Protein AF-A0A3D5WB05-F1 (afdb_monomer)

pLDDT: mean 88.96, std 12.76, range [31.12, 98.69]

Mean predicted aligned error: 4.99 Å

Solvent-accessible surface area (backbone atoms only — not comparable to full-atom values): 8566 Å² total; per-residue (Å²): 131,93,73,55,88,65,60,67,46,68,40,69,70,39,52,47,52,38,48,32,64,19,41,86,89,53,97,42,67,59,46,51,91,62,40,71,71,51,44,49,52,50,52,53,55,59,53,74,61,47,82,50,77,87,46,16,67,65,31,55,65,42,69,75,56,69,58,48,41,69,59,6,44,54,53,34,61,75,70,43,19,78,32,16,15,92,66,18,54,0,46,84,66,74,19,87,29,62,45,63,22,34,50,88,42,52,78,58,55,45,52,21,43,53,49,50,40,45,39,65,24,43,87,101,52,91,48,58,24,28,33,41,91,88,19,84,66,46,39,50,73,59,58,50,18,6,31,50,35,25,41,59,54,51,55,78,111

Nearest PDB structures (foldseek):
  4wq8-assembly1_A  TM=4.456E-01  e=5.946E-03  Allochromatium vinosum DSM 180

Radius of gyration: 15.71 Å; Cα contacts (8 Å, |Δi|>4): 257; chains: 1; bounding box: 37×38×37 Å

Foldseek 3Di:
DPQPQDDLLADLQLQLLCQQCPAPPDPTHHPVVCPNVSSSVVSVVVVVRHPDDRCNVVLLPDDQFDAALVLLLVCCCVPPCQAQNSQSCHVVRVHVDHSLLELSNLVRDHLSSQLCCQQAPRPPDPGGHQDCPPHPPNDDSRSSSNNSVNSVVSHVD

Secondary structure (DSSP, 8-state):
-----------HHHHHHHHHH-BTTTTB---GGGHHHHHHHHHHHHHTT--S---HHHHHTSPPP-S-HHHHHHHIIIIIHHHH-TTS-GGGGT-SS--TTSHHHHTTS-HHHHHHHHHHB-TTSS-B--BSTTSSS-B-HHHHHHHHHHHHHHTT-

Sequence (157 aa):
TLTLHDALPISDKFLEATIRDGRADTGMPPFAHLGRSKVKAIVAYLRSHSMLPDRSAEVDAQSDARGDPRFGKQWYDNICSTCHGVKGDGYLAGGTGTAIGKIGFLSKVSDGFIRTTIKEGRSNTRMLGFSGAAGLANLSDQEIDDIIVYLRSLAKN

Structure (mmCIF, N/CA/C/O backbone):
data_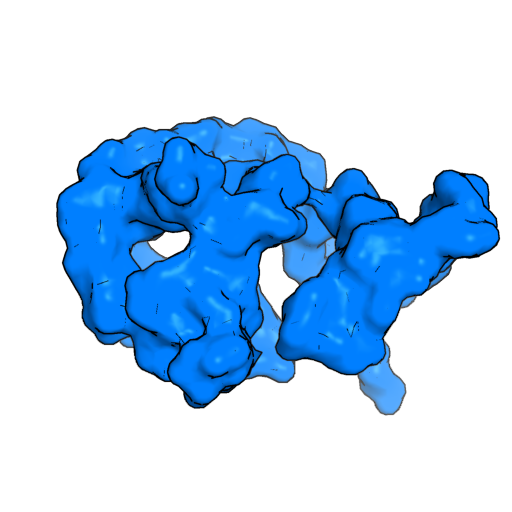AF-A0A3D5WB05-F1
#
_entry.id   AF-A0A3D5WB05-F1
#
loop_
_atom_site.group_PDB
_atom_site.id
_atom_site.type_symbol
_atom_site.label_atom_id
_atom_site.label_alt_id
_atom_site.label_comp_id
_atom_site.label_asym_id
_atom_site.label_entity_id
_atom_site.label_seq_id
_atom_site.pdbx_PDB_ins_code
_atom_site.Cartn_x
_atom_site.Cartn_y
_atom_site.Cartn_z
_atom_site.occupancy
_atom_site.B_iso_or_equiv
_atom_site.auth_seq_id
_atom_site.auth_comp_id
_atom_site.auth_asym_id
_atom_site.auth_atom_id
_atom_site.pdbx_PDB_model_num
ATOM 1 N N . THR A 1 1 ? 5.984 20.369 -14.967 1.00 31.12 1 THR A N 1
ATOM 2 C CA . THR A 1 1 ? 7.047 19.447 -14.521 1.00 31.12 1 THR A CA 1
ATOM 3 C C . THR A 1 1 ? 6.438 18.547 -13.469 1.00 31.12 1 THR A C 1
ATOM 5 O O . THR A 1 1 ? 5.925 19.078 -12.497 1.00 31.12 1 THR A O 1
ATOM 8 N N . LEU A 1 2 ? 6.354 17.233 -13.699 1.00 31.72 2 LEU A N 1
ATOM 9 C CA . LEU A 1 2 ? 5.838 16.283 -12.703 1.00 31.72 2 LEU A CA 1
ATOM 10 C C . LEU A 1 2 ? 6.904 16.110 -11.619 1.00 31.72 2 LEU A C 1
ATOM 12 O O . LEU A 1 2 ? 7.735 15.211 -11.688 1.00 31.72 2 LEU A O 1
ATOM 16 N N . THR A 1 3 ? 6.940 17.027 -10.662 1.00 37.38 3 THR A N 1
ATOM 17 C CA . THR A 1 3 ? 7.732 16.863 -9.449 1.00 37.38 3 THR A CA 1
ATOM 18 C C . THR A 1 3 ? 7.058 15.779 -8.609 1.00 37.38 3 THR A C 1
ATOM 20 O O . THR A 1 3 ? 5.902 15.904 -8.196 1.00 37.38 3 THR A O 1
ATOM 23 N N . LEU A 1 4 ? 7.761 14.661 -8.418 1.00 44.25 4 LEU A N 1
ATOM 24 C CA . LEU A 1 4 ? 7.423 13.643 -7.426 1.00 44.25 4 LEU A CA 1
ATOM 25 C C . LEU A 1 4 ? 7.646 14.285 -6.052 1.00 44.25 4 LEU A C 1
ATOM 27 O O . LEU A 1 4 ? 8.727 14.183 -5.483 1.00 44.25 4 LEU A O 1
ATOM 31 N N . HIS A 1 5 ? 6.649 15.034 -5.577 1.00 46.81 5 HIS A N 1
ATOM 32 C CA . HIS A 1 5 ? 6.744 15.795 -4.330 1.00 46.81 5 HIS A CA 1
ATOM 33 C C . HIS A 1 5 ? 6.886 14.901 -3.098 1.00 46.81 5 HIS A C 1
ATOM 35 O O . HIS A 1 5 ? 7.340 15.393 -2.076 1.00 46.81 5 HIS A O 1
ATOM 41 N N . ASP A 1 6 ? 6.585 13.602 -3.206 1.00 50.72 6 ASP A N 1
ATOM 42 C CA . ASP A 1 6 ? 6.612 12.698 -2.066 1.00 50.72 6 ASP A CA 1
ATOM 43 C C . ASP A 1 6 ? 7.241 11.353 -2.423 1.00 50.72 6 ASP A C 1
ATOM 45 O O . ASP A 1 6 ? 6.704 10.561 -3.206 1.00 50.72 6 ASP A O 1
ATOM 49 N N . ALA A 1 7 ? 8.389 11.081 -1.803 1.00 53.31 7 ALA A N 1
ATOM 50 C CA . ALA A 1 7 ? 8.885 9.731 -1.636 1.00 53.31 7 ALA A CA 1
ATOM 51 C C . ALA A 1 7 ? 7.939 9.011 -0.675 1.00 53.31 7 ALA A C 1
ATOM 53 O O . ALA A 1 7 ? 8.140 9.000 0.538 1.00 53.31 7 ALA A O 1
ATOM 54 N N . LEU A 1 8 ? 6.906 8.369 -1.224 1.00 59.16 8 LEU A N 1
ATOM 55 C CA . LEU A 1 8 ? 6.364 7.198 -0.549 1.00 59.16 8 LEU A CA 1
ATOM 56 C C . LEU A 1 8 ? 7.5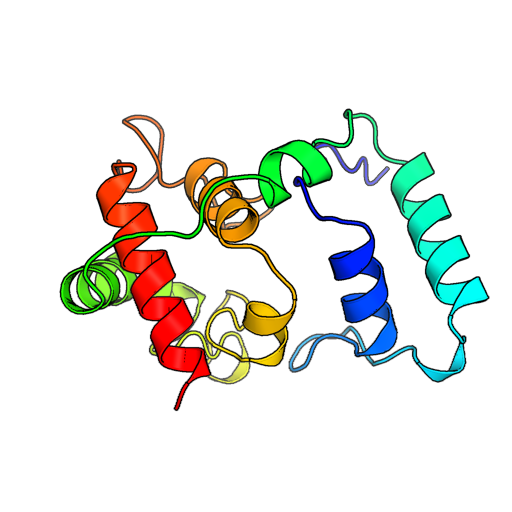65 6.304 -0.189 1.00 59.16 8 LEU A C 1
ATOM 58 O O . LEU A 1 8 ? 8.457 6.148 -1.033 1.00 59.16 8 LEU A O 1
ATOM 62 N N . PRO A 1 9 ? 7.610 5.719 1.017 1.00 75.00 9 PRO A N 1
ATOM 63 C CA . PRO A 1 9 ? 8.716 4.891 1.501 1.00 75.00 9 PRO A CA 1
ATOM 64 C C . PRO A 1 9 ? 8.712 3.513 0.815 1.00 75.00 9 PRO A C 1
ATOM 66 O O . PRO A 1 9 ? 8.772 2.461 1.441 1.00 75.00 9 PRO A O 1
ATOM 69 N N . ILE A 1 10 ? 8.569 3.516 -0.506 1.00 85.56 10 ILE A N 1
ATOM 70 C CA . ILE A 1 10 ? 8.576 2.357 -1.376 1.00 85.56 10 ILE A CA 1
ATOM 71 C C . ILE A 1 10 ? 10.016 1.879 -1.446 1.00 85.56 10 ILE A C 1
ATOM 73 O O . ILE A 1 10 ? 10.889 2.683 -1.753 1.00 85.56 10 ILE A O 1
ATOM 77 N N . SER A 1 11 ? 10.282 0.599 -1.210 1.00 90.62 11 SER A N 1
ATOM 78 C CA . SER A 1 11 ? 11.629 0.048 -1.357 1.00 90.62 11 SER A CA 1
ATOM 79 C C . SER A 1 11 ? 11.986 -0.264 -2.806 1.00 90.62 11 SER A C 1
ATOM 81 O O . SER A 1 11 ? 11.127 -0.549 -3.646 1.00 90.62 11 SER A O 1
ATOM 83 N N . ASP A 1 12 ? 13.288 -0.273 -3.098 1.00 92.69 12 ASP A N 1
ATOM 84 C CA . ASP A 1 12 ? 13.804 -0.681 -4.410 1.00 92.69 12 ASP A CA 1
ATOM 85 C C . ASP A 1 12 ? 13.340 -2.091 -4.772 1.00 92.69 12 ASP A C 1
ATOM 87 O O . ASP A 1 12 ? 12.941 -2.339 -5.905 1.00 92.69 12 ASP A O 1
ATOM 91 N N . LYS A 1 13 ? 13.275 -2.998 -3.790 1.00 92.38 13 LYS A N 1
ATOM 92 C CA . LYS A 1 13 ? 12.738 -4.352 -3.974 1.00 92.38 13 LYS A CA 1
ATOM 93 C C . LYS A 1 13 ? 11.314 -4.327 -4.534 1.00 92.38 13 LYS A C 1
ATOM 95 O O . LYS A 1 13 ? 11.015 -5.080 -5.464 1.00 92.38 13 LYS A O 1
ATOM 100 N N . PHE A 1 14 ? 10.441 -3.480 -3.990 1.00 91.44 14 PHE A N 1
ATOM 101 C CA . PHE A 1 14 ? 9.075 -3.349 -4.488 1.00 91.44 14 PHE A CA 1
ATOM 102 C C . PHE A 1 14 ? 9.039 -2.734 -5.892 1.00 91.44 14 PHE A C 1
ATOM 104 O O . PHE A 1 14 ? 8.307 -3.234 -6.751 1.00 91.44 14 PHE A O 1
ATOM 111 N N . LEU A 1 15 ? 9.837 -1.692 -6.156 1.00 92.25 15 LEU A N 1
ATOM 112 C CA . LEU A 1 15 ? 9.919 -1.059 -7.479 1.00 92.25 15 LEU A CA 1
ATOM 113 C C . LEU A 1 15 ? 10.424 -2.041 -8.542 1.00 92.25 15 LEU A C 1
ATOM 115 O O . LEU A 1 15 ? 9.782 -2.206 -9.578 1.00 92.25 15 LEU A O 1
ATOM 119 N N . GLU A 1 16 ? 11.521 -2.746 -8.264 1.00 95.12 16 GLU A N 1
ATOM 120 C CA . GLU A 1 16 ? 12.091 -3.758 -9.152 1.00 95.12 16 GLU A CA 1
ATOM 121 C C . GLU A 1 16 ? 11.071 -4.866 -9.453 1.00 95.12 16 GLU A C 1
ATOM 123 O O . GLU A 1 16 ? 10.867 -5.224 -10.616 1.00 95.12 16 GLU A O 1
ATOM 128 N N . ALA A 1 17 ? 10.395 -5.392 -8.424 1.00 93.56 17 ALA A N 1
ATOM 129 C CA . ALA A 1 17 ? 9.396 -6.445 -8.592 1.00 93.56 17 ALA A CA 1
ATOM 130 C C . ALA A 1 17 ? 8.160 -5.962 -9.367 1.00 93.56 17 ALA A C 1
ATOM 132 O O . ALA A 1 17 ? 7.612 -6.711 -10.175 1.00 93.56 17 ALA A O 1
ATOM 133 N N . THR A 1 18 ? 7.731 -4.717 -9.156 1.00 92.44 18 THR A N 1
ATOM 134 C CA . THR A 1 18 ? 6.591 -4.122 -9.870 1.00 92.44 18 THR A CA 1
ATOM 135 C C . THR A 1 18 ? 6.925 -3.848 -11.334 1.00 92.44 18 THR A C 1
ATOM 137 O O . THR A 1 18 ? 6.117 -4.144 -12.203 1.00 92.44 18 THR A O 1
ATOM 140 N N . ILE A 1 19 ? 8.125 -3.348 -11.648 1.00 94.50 19 ILE A N 1
ATOM 141 C CA . ILE A 1 19 ? 8.566 -3.148 -13.039 1.00 94.50 19 ILE A CA 1
ATOM 142 C C . ILE A 1 19 ? 8.700 -4.494 -13.757 1.00 94.50 19 ILE A C 1
ATOM 144 O O . ILE A 1 19 ? 8.222 -4.657 -14.879 1.00 94.50 19 ILE A O 1
ATOM 148 N N . ARG A 1 20 ? 9.323 -5.483 -13.110 1.00 95.81 20 ARG A N 1
ATOM 149 C CA . ARG A 1 20 ? 9.527 -6.811 -13.695 1.00 95.81 20 ARG A CA 1
ATOM 150 C C . ARG A 1 20 ? 8.200 -7.511 -13.994 1.00 95.81 20 ARG A C 1
ATOM 152 O O . ARG A 1 20 ? 8.010 -7.979 -15.114 1.00 95.81 20 ARG A O 1
ATOM 159 N N . ASP A 1 21 ? 7.311 -7.575 -13.006 1.00 93.81 21 ASP A N 1
ATOM 160 C CA . ASP A 1 21 ? 6.069 -8.357 -13.087 1.00 93.81 21 ASP A CA 1
ATOM 161 C C . ASP A 1 21 ? 4.906 -7.559 -13.690 1.00 93.81 21 ASP A C 1
ATOM 163 O O . ASP A 1 21 ? 3.856 -8.123 -13.993 1.00 93.81 21 ASP A O 1
ATOM 167 N N . GLY A 1 22 ? 5.086 -6.249 -13.855 1.00 91.06 22 GLY A N 1
ATOM 168 C CA . GLY A 1 22 ? 4.005 -5.336 -14.174 1.00 91.06 22 GLY A CA 1
ATOM 169 C C . GLY A 1 22 ? 3.016 -5.229 -13.019 1.00 91.06 22 GLY A C 1
ATOM 170 O O . GLY A 1 22 ? 3.228 -5.712 -11.898 1.00 91.06 22 GLY A O 1
ATOM 171 N N . ARG A 1 23 ? 1.889 -4.592 -13.311 1.00 86.25 23 ARG A N 1
ATOM 172 C CA . ARG A 1 23 ? 0.776 -4.485 -12.382 1.00 86.25 23 ARG A CA 1
ATOM 173 C C . ARG A 1 23 ? -0.500 -4.869 -13.104 1.00 86.25 23 ARG A C 1
ATOM 175 O O . ARG A 1 23 ? -1.014 -4.092 -13.910 1.00 86.25 23 ARG A O 1
ATOM 182 N N . ALA A 1 24 ? -0.984 -6.069 -12.784 1.00 78.25 24 ALA A N 1
ATOM 183 C CA . ALA A 1 24 ? -2.255 -6.576 -13.279 1.00 78.25 24 ALA A CA 1
ATOM 184 C C . ALA A 1 24 ? -3.352 -5.513 -13.127 1.00 78.25 24 ALA A C 1
ATOM 186 O O . ALA A 1 24 ? -3.362 -4.748 -12.157 1.00 78.25 24 ALA A O 1
ATOM 187 N N . ASP A 1 25 ? -4.230 -5.461 -14.125 1.00 72.50 25 ASP A N 1
ATOM 188 C CA . ASP A 1 25 ? -5.407 -4.589 -14.147 1.00 72.50 25 ASP A CA 1
ATOM 189 C C . ASP A 1 25 ? -5.079 -3.090 -14.147 1.00 72.50 25 ASP A C 1
ATOM 191 O O . ASP A 1 25 ? -5.872 -2.251 -13.725 1.00 72.50 25 ASP A O 1
ATOM 195 N N . THR A 1 26 ? -3.889 -2.745 -14.643 1.00 79.19 26 THR A N 1
ATOM 196 C CA . THR A 1 26 ? -3.473 -1.371 -14.940 1.00 79.19 26 THR A CA 1
ATOM 197 C C . THR A 1 26 ? -2.771 -1.305 -16.296 1.00 79.19 26 THR A C 1
ATOM 199 O O . THR A 1 26 ? -2.415 -2.330 -16.872 1.00 79.19 26 THR A O 1
ATOM 202 N N . GLY A 1 27 ? -2.495 -0.098 -16.796 1.00 85.69 27 GLY A N 1
ATOM 203 C CA . GLY A 1 27 ? -1.722 0.101 -18.029 1.00 85.69 27 GLY A CA 1
ATOM 204 C C . GLY A 1 27 ? -0.222 -0.213 -17.922 1.00 85.69 27 GLY A C 1
ATOM 205 O O . GLY A 1 27 ? 0.526 0.160 -18.819 1.00 85.69 27 GLY A O 1
ATOM 206 N N . MET A 1 28 ? 0.238 -0.840 -16.833 1.00 90.06 28 MET A N 1
ATOM 207 C CA . MET A 1 28 ? 1.644 -1.174 -16.598 1.00 90.06 28 MET A CA 1
ATOM 208 C C . MET A 1 28 ? 1.906 -2.666 -16.888 1.00 90.06 28 MET A C 1
ATOM 210 O O . MET A 1 28 ? 1.757 -3.493 -15.981 1.00 90.06 28 MET A O 1
ATOM 214 N N . PRO A 1 29 ? 2.296 -3.038 -18.125 1.00 92.44 29 PRO A N 1
ATOM 215 C CA . PRO A 1 29 ? 2.627 -4.421 -18.467 1.00 92.44 29 PRO A CA 1
ATOM 216 C C . PRO A 1 29 ? 3.925 -4.886 -17.775 1.00 92.44 29 PRO A C 1
ATOM 218 O O . PRO A 1 29 ? 4.676 -4.062 -17.249 1.00 92.44 29 PRO A O 1
ATOM 221 N N . PRO A 1 30 ? 4.223 -6.197 -17.772 1.00 95.06 30 PRO A N 1
ATOM 222 C CA . PRO A 1 30 ? 5.500 -6.712 -17.287 1.00 95.06 30 PRO A CA 1
ATOM 223 C C . PRO A 1 30 ? 6.672 -6.323 -18.194 1.00 95.06 30 PRO A C 1
ATOM 225 O O . PRO A 1 30 ? 6.626 -6.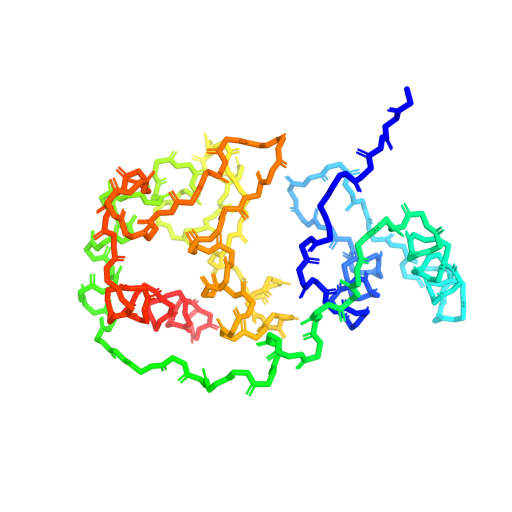499 -19.413 1.00 95.06 30 PRO A O 1
ATOM 228 N N . PHE A 1 31 ? 7.781 -5.894 -17.588 1.00 95.94 31 PHE A N 1
ATOM 229 C CA . PHE A 1 31 ? 9.032 -5.573 -18.285 1.00 95.94 31 PHE A CA 1
ATOM 230 C C . PHE A 1 31 ? 10.157 -6.576 -17.991 1.00 95.94 31 PHE A C 1
ATOM 232 O O . PHE A 1 31 ? 11.340 -6.251 -18.096 1.00 95.94 31 PHE A O 1
ATOM 239 N N . ALA A 1 32 ? 9.815 -7.822 -17.644 1.00 95.31 32 ALA A N 1
ATOM 240 C CA . ALA A 1 32 ? 10.786 -8.878 -17.337 1.00 95.31 32 ALA A CA 1
ATOM 241 C C . ALA A 1 32 ? 11.850 -9.092 -18.437 1.00 95.31 32 ALA A C 1
ATOM 243 O O . ALA A 1 32 ? 13.000 -9.405 -18.122 1.00 95.31 32 ALA A O 1
ATOM 244 N N . HIS A 1 33 ? 11.502 -8.853 -19.708 1.00 96.56 33 HIS A N 1
ATOM 245 C CA . HIS A 1 33 ? 12.407 -8.950 -20.862 1.00 96.56 33 HIS A CA 1
ATOM 246 C C . HIS A 1 33 ? 13.604 -7.979 -20.804 1.00 96.56 33 HIS A C 1
ATOM 248 O O . HIS A 1 33 ? 14.611 -8.205 -21.471 1.00 96.56 33 HIS A O 1
ATOM 254 N N . LEU A 1 34 ? 13.530 -6.908 -20.004 1.00 96.62 34 LEU A N 1
ATOM 255 C CA . LEU A 1 34 ? 14.645 -5.977 -19.808 1.00 96.62 34 LEU A CA 1
ATOM 256 C C . LEU A 1 34 ? 15.803 -6.610 -19.017 1.00 96.62 34 LEU A C 1
ATOM 258 O O . LEU A 1 34 ? 16.951 -6.180 -19.147 1.00 96.62 34 LEU A O 1
ATOM 262 N N . GLY A 1 35 ? 15.522 -7.638 -18.213 1.00 97.19 35 GLY A N 1
ATOM 263 C CA . GLY A 1 35 ? 16.497 -8.257 -17.322 1.00 97.19 35 GLY A CA 1
ATOM 264 C C . GLY A 1 35 ? 16.847 -7.394 -16.102 1.00 97.19 35 GLY A C 1
ATOM 265 O O . GLY A 1 35 ? 16.588 -6.190 -16.040 1.00 97.19 35 GLY A O 1
ATOM 266 N N . ARG A 1 36 ?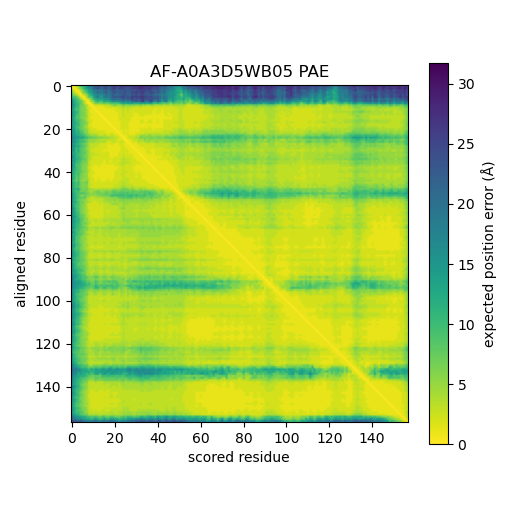 17.464 -8.029 -15.098 1.00 96.00 36 ARG A N 1
ATOM 267 C CA . ARG A 1 36 ? 17.697 -7.438 -13.766 1.00 96.00 36 ARG A CA 1
ATOM 268 C C . ARG A 1 36 ? 18.482 -6.123 -13.814 1.00 96.00 36 ARG A C 1
ATOM 270 O O . ARG A 1 36 ? 18.087 -5.163 -13.164 1.00 96.00 36 ARG A O 1
ATOM 277 N N . SER A 1 37 ? 19.573 -6.067 -14.578 1.00 97.38 37 SER A N 1
ATOM 278 C CA . SER A 1 37 ? 20.453 -4.890 -14.608 1.00 97.38 37 SER A CA 1
ATOM 279 C C . SER A 1 37 ? 19.756 -3.649 -15.170 1.00 97.38 37 SER A C 1
ATOM 281 O O . SER A 1 37 ? 19.926 -2.561 -14.629 1.00 97.38 37 SER A O 1
ATOM 283 N N . LYS A 1 38 ? 18.924 -3.804 -16.210 1.00 98.06 38 LYS A N 1
ATOM 284 C CA . LYS A 1 38 ? 18.175 -2.678 -16.790 1.00 98.06 38 LYS A CA 1
ATOM 285 C C . LYS A 1 38 ? 17.037 -2.226 -15.876 1.00 98.06 38 LYS A C 1
ATOM 287 O O . LYS A 1 38 ? 16.837 -1.028 -15.725 1.00 98.06 38 LYS A O 1
ATOM 292 N N . VAL A 1 39 ? 16.345 -3.157 -15.213 1.00 97.19 39 VAL A N 1
ATOM 293 C CA . VAL A 1 39 ? 15.335 -2.813 -14.196 1.00 97.19 39 VAL A CA 1
ATOM 294 C C . VAL A 1 39 ? 15.965 -2.011 -13.052 1.00 97.19 39 VAL A C 1
ATOM 296 O O . VAL A 1 39 ? 15.438 -0.964 -12.689 1.00 97.19 39 VAL A O 1
ATOM 299 N N . LYS A 1 40 ? 17.135 -2.426 -12.551 1.00 96.25 40 LYS A N 1
ATOM 300 C CA . LYS A 1 40 ? 17.886 -1.668 -11.537 1.00 96.25 40 LYS A CA 1
ATOM 301 C C . LYS A 1 40 ? 18.281 -0.271 -12.005 1.00 96.25 40 LYS A C 1
ATOM 303 O O . LYS A 1 40 ? 18.149 0.680 -11.244 1.00 96.25 40 LYS A O 1
ATOM 308 N N . ALA A 1 41 ? 18.728 -0.136 -13.252 1.00 96.88 41 ALA A N 1
ATOM 309 C CA . ALA A 1 41 ? 19.055 1.169 -13.823 1.00 96.88 41 ALA A CA 1
ATOM 310 C C . ALA A 1 41 ? 17.826 2.095 -13.886 1.00 96.88 41 ALA A C 1
ATOM 312 O O . ALA A 1 41 ? 17.940 3.277 -13.575 1.00 96.88 41 ALA A O 1
ATOM 313 N N . ILE A 1 42 ? 16.644 1.558 -14.216 1.00 94.38 42 ILE A N 1
ATOM 314 C CA . ILE A 1 42 ? 15.384 2.316 -14.179 1.00 94.38 42 ILE A CA 1
ATOM 315 C C . ILE A 1 42 ? 15.060 2.754 -12.748 1.00 94.38 42 ILE A C 1
ATOM 317 O O . ILE A 1 42 ? 14.722 3.913 -12.538 1.00 94.38 42 ILE A O 1
ATOM 321 N N . VAL A 1 43 ? 15.189 1.866 -11.757 1.00 93.00 43 VAL A N 1
ATOM 322 C CA . VAL A 1 43 ? 14.950 2.224 -10.349 1.00 93.00 43 VAL A CA 1
ATOM 323 C C . VAL A 1 43 ? 15.914 3.317 -9.889 1.00 93.00 43 VAL A C 1
ATOM 325 O O . VAL A 1 43 ? 15.464 4.322 -9.346 1.00 93.00 43 VAL A O 1
ATOM 328 N N . ALA A 1 44 ? 17.209 3.193 -10.188 1.00 92.56 44 ALA A N 1
ATOM 329 C CA . ALA A 1 44 ? 18.200 4.224 -9.880 1.00 92.56 44 ALA A CA 1
ATOM 330 C C . ALA A 1 44 ? 17.858 5.576 -10.535 1.00 92.56 44 ALA A C 1
ATOM 332 O O . ALA A 1 44 ? 17.965 6.618 -9.891 1.00 92.56 44 ALA A O 1
ATOM 333 N N . TYR A 1 45 ? 17.382 5.561 -11.785 1.00 92.12 45 TYR A N 1
ATOM 334 C CA . TYR A 1 45 ? 16.903 6.761 -12.470 1.00 92.12 45 TYR A CA 1
ATOM 335 C C . TYR A 1 45 ? 15.663 7.360 -11.790 1.00 92.12 45 TYR A C 1
ATOM 337 O O . TYR A 1 45 ? 15.608 8.563 -11.568 1.00 92.12 45 TYR A O 1
ATOM 345 N N . LEU A 1 46 ? 14.676 6.552 -11.391 1.00 88.19 46 LEU A N 1
ATOM 346 C CA . LEU A 1 46 ? 13.511 7.052 -10.648 1.00 88.19 46 LEU A CA 1
ATOM 347 C C . LEU A 1 46 ? 13.929 7.683 -9.309 1.00 88.19 46 LEU A C 1
ATOM 349 O O . LEU A 1 46 ? 13.430 8.749 -8.949 1.00 88.19 46 LEU A O 1
ATOM 353 N N . ARG A 1 47 ? 14.891 7.073 -8.606 1.00 86.56 47 ARG A N 1
ATOM 354 C CA . ARG A 1 47 ? 15.442 7.594 -7.346 1.00 86.56 47 ARG A CA 1
ATOM 355 C C . ARG A 1 47 ? 16.174 8.916 -7.515 1.00 86.56 47 ARG A C 1
ATOM 357 O O . ARG A 1 47 ? 16.040 9.773 -6.648 1.00 86.56 47 ARG A O 1
ATOM 364 N N . SER A 1 48 ? 16.880 9.126 -8.627 1.00 87.56 48 SER A N 1
ATOM 365 C CA . SER A 1 48 ? 17.608 10.380 -8.866 1.00 87.56 48 SER A CA 1
ATOM 366 C C . SER A 1 48 ? 16.697 11.604 -9.029 1.00 87.56 48 SER A C 1
ATOM 368 O O . SER A 1 48 ? 17.194 12.724 -9.024 1.00 87.56 48 SER A O 1
ATOM 370 N N . HIS A 1 49 ? 15.383 11.405 -9.189 1.00 84.88 49 HIS A N 1
ATOM 371 C CA . HIS A 1 49 ? 14.381 12.474 -9.272 1.00 84.88 49 HIS A CA 1
ATOM 372 C C . HIS A 1 49 ? 13.626 12.689 -7.952 1.00 84.88 49 HIS A C 1
ATOM 374 O O . HIS A 1 49 ? 12.771 13.573 -7.880 1.00 84.88 49 HIS A O 1
ATOM 380 N N . SER A 1 50 ? 13.910 11.891 -6.915 1.00 79.81 50 SER A N 1
ATOM 381 C CA . SER A 1 50 ? 13.325 12.084 -5.589 1.00 79.81 50 SER A CA 1
ATOM 382 C C . SER A 1 50 ? 13.940 13.308 -4.922 1.00 79.81 50 SER A C 1
ATOM 384 O O . SER A 1 50 ? 15.159 13.408 -4.797 1.00 79.81 50 SER A O 1
ATOM 386 N N . MET A 1 51 ? 13.093 14.224 -4.457 1.00 77.69 51 MET A N 1
ATOM 387 C CA . MET A 1 51 ? 13.526 15.389 -3.676 1.00 77.69 51 MET A CA 1
ATOM 388 C C . MET A 1 51 ? 13.527 15.120 -2.165 1.00 77.69 51 MET A C 1
ATOM 390 O O . MET A 1 51 ? 14.017 15.947 -1.401 1.00 77.69 51 MET A O 1
ATOM 394 N N . LEU A 1 52 ? 12.988 13.974 -1.733 1.00 76.94 52 LEU A N 1
ATOM 395 C CA . LEU A 1 52 ? 12.921 13.572 -0.331 1.00 76.94 52 LEU A CA 1
ATOM 396 C C . LEU A 1 52 ? 13.886 12.414 -0.026 1.00 76.94 52 LEU A C 1
ATOM 398 O O . LEU A 1 52 ? 14.153 11.596 -0.917 1.00 76.94 52 LEU A O 1
ATOM 402 N N . PRO A 1 53 ? 14.372 12.313 1.229 1.00 82.31 53 PRO A N 1
ATOM 403 C CA . PRO A 1 53 ? 15.157 11.174 1.687 1.00 82.31 53 PRO A CA 1
ATOM 404 C C . PRO A 1 53 ? 14.407 9.851 1.509 1.00 82.31 53 PRO A C 1
ATOM 406 O O . PRO A 1 53 ? 13.197 9.771 1.729 1.00 82.31 53 PRO A O 1
ATOM 409 N N . ASP A 1 54 ? 15.138 8.794 1.162 1.00 85.75 54 ASP A N 1
ATOM 410 C CA . ASP A 1 54 ? 14.570 7.452 1.104 1.00 85.75 54 ASP A CA 1
ATOM 411 C C . ASP A 1 54 ? 14.373 6.886 2.519 1.00 85.75 54 ASP A C 1
ATOM 413 O O . ASP A 1 54 ? 15.328 6.505 3.195 1.00 85.75 54 ASP A O 1
ATOM 417 N N . ARG A 1 55 ? 13.111 6.826 2.958 1.00 90.00 55 ARG A N 1
ATOM 418 C CA . ARG A 1 55 ? 12.690 6.229 4.237 1.00 90.00 55 ARG A CA 1
ATOM 419 C C . ARG A 1 55 ? 12.278 4.761 4.111 1.00 90.00 55 ARG A C 1
ATOM 421 O O . ARG A 1 55 ? 11.780 4.181 5.072 1.00 90.00 55 ARG A O 1
ATOM 428 N N . SER A 1 56 ? 12.447 4.138 2.943 1.00 90.69 56 SER A N 1
ATOM 429 C CA . SER A 1 56 ? 11.952 2.777 2.711 1.00 90.69 56 SER A CA 1
ATOM 430 C C . SER A 1 56 ? 12.561 1.744 3.655 1.00 90.69 56 SER A C 1
ATOM 432 O O . SER A 1 56 ? 11.844 0.866 4.119 1.00 90.69 56 SER A O 1
ATOM 434 N N . ALA A 1 57 ? 13.837 1.884 4.022 1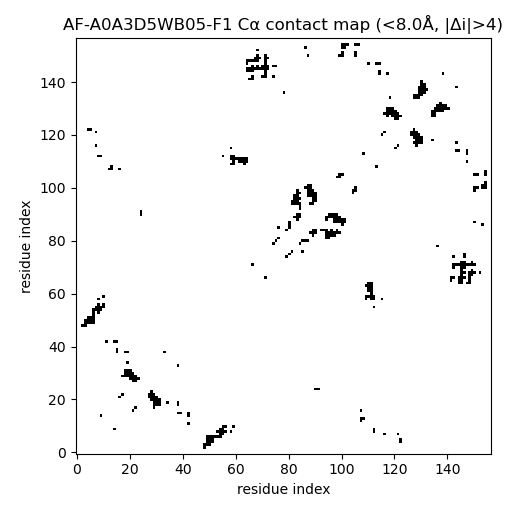.00 92.56 57 ALA A N 1
ATOM 435 C CA . ALA A 1 57 ? 14.483 0.994 4.986 1.00 92.56 57 ALA A CA 1
ATOM 436 C C . ALA A 1 57 ? 13.893 1.117 6.405 1.00 92.56 57 ALA A C 1
ATOM 438 O O . ALA A 1 57 ? 13.669 0.102 7.056 1.00 92.56 57 ALA A O 1
ATOM 439 N N . GLU A 1 58 ? 13.614 2.340 6.872 1.00 94.50 58 GLU A N 1
ATOM 440 C CA . GLU A 1 58 ? 12.953 2.600 8.164 1.00 94.50 58 GLU A CA 1
ATOM 441 C C . GLU A 1 58 ? 11.555 1.972 8.189 1.00 94.50 58 GLU A C 1
ATOM 443 O O . GLU A 1 58 ? 11.174 1.303 9.147 1.00 94.50 58 GLU A O 1
ATOM 448 N N . VAL A 1 59 ? 10.797 2.163 7.109 1.00 93.94 59 VAL A N 1
ATOM 449 C CA . VAL A 1 59 ? 9.420 1.681 7.003 1.00 93.94 59 VAL A CA 1
ATOM 450 C C . VAL A 1 59 ? 9.353 0.166 6.862 1.00 93.94 59 VAL A C 1
ATOM 452 O O . VAL A 1 59 ? 8.563 -0.463 7.561 1.00 93.94 59 VAL A O 1
ATOM 455 N N . ASP A 1 60 ? 10.208 -0.438 6.038 1.00 94.44 60 ASP A N 1
ATOM 456 C CA . ASP A 1 60 ? 10.284 -1.895 5.901 1.00 94.44 60 ASP A CA 1
ATOM 457 C C . ASP A 1 60 ? 10.800 -2.586 7.175 1.00 94.44 60 ASP A C 1
ATOM 459 O O . ASP A 1 60 ? 10.542 -3.775 7.357 1.00 94.44 60 ASP A O 1
ATOM 463 N N . ALA A 1 61 ? 11.489 -1.863 8.066 1.00 95.81 61 ALA A N 1
ATOM 464 C CA . ALA A 1 61 ? 11.965 -2.375 9.351 1.00 95.81 61 ALA A CA 1
ATOM 465 C C . ALA A 1 61 ? 10.918 -2.328 10.480 1.00 95.81 61 ALA A C 1
ATOM 467 O O . ALA A 1 61 ? 11.180 -2.845 11.569 1.00 95.81 61 ALA A O 1
ATOM 468 N N . GLN A 1 62 ? 9.747 -1.718 10.264 1.00 96.88 62 GLN A N 1
ATOM 469 C CA . GLN A 1 62 ? 8.671 -1.752 11.256 1.00 96.88 62 GLN A CA 1
ATOM 470 C C . GLN A 1 62 ? 8.199 -3.190 11.506 1.00 96.88 62 GLN A C 1
ATOM 472 O O . GLN A 1 62 ? 8.225 -4.034 10.611 1.00 96.88 62 GLN A O 1
ATOM 477 N N . SER A 1 63 ? 7.707 -3.460 12.717 1.00 97.50 63 SER A N 1
ATOM 478 C CA . SER A 1 63 ? 7.205 -4.784 13.076 1.00 97.50 63 SER A CA 1
ATOM 479 C C . SER A 1 63 ? 5.992 -5.201 12.243 1.00 97.50 63 SER A C 1
ATOM 481 O O . SER A 1 63 ? 5.144 -4.374 11.873 1.00 97.50 63 SER A O 1
ATOM 483 N N . ASP A 1 64 ? 5.883 -6.514 12.041 1.00 97.69 64 ASP A N 1
ATOM 484 C CA . ASP A 1 64 ? 4.676 -7.155 11.527 1.00 97.69 64 ASP A CA 1
ATOM 485 C C . ASP A 1 64 ? 3.455 -6.734 12.351 1.00 97.69 64 ASP A C 1
ATOM 487 O O . ASP A 1 64 ? 3.530 -6.586 13.578 1.00 97.69 64 ASP A O 1
ATOM 491 N N . ALA A 1 65 ? 2.338 -6.526 11.663 1.00 98.00 65 ALA A N 1
ATOM 492 C CA . ALA A 1 65 ? 1.094 -6.099 12.275 1.00 98.00 65 ALA A CA 1
ATOM 493 C C . ALA A 1 65 ? 0.527 -7.193 13.181 1.00 98.00 65 ALA A C 1
ATOM 495 O O . ALA A 1 65 ? 0.551 -8.386 12.854 1.00 98.00 65 ALA A O 1
ATOM 496 N N . ARG A 1 66 ? -0.016 -6.780 14.327 1.00 98.00 66 ARG A N 1
ATOM 497 C CA . ARG A 1 66 ? -0.690 -7.680 15.268 1.00 98.00 66 ARG A CA 1
ATOM 498 C C . ARG A 1 66 ? -2.068 -7.133 15.600 1.00 98.00 66 ARG A C 1
ATOM 500 O O . ARG A 1 66 ? -2.201 -6.039 16.131 1.00 98.00 66 ARG A O 1
ATOM 507 N N . GLY A 1 67 ? -3.089 -7.932 15.323 1.00 96.81 67 GLY A N 1
ATOM 508 C CA . GLY A 1 67 ? -4.475 -7.506 15.432 1.00 96.81 67 GLY A CA 1
ATOM 509 C C . GLY A 1 67 ? -5.458 -8.638 15.168 1.00 96.81 67 GLY A C 1
ATOM 510 O O . GLY A 1 67 ? -5.061 -9.787 14.945 1.00 96.81 67 GLY A O 1
ATOM 511 N N . ASP A 1 68 ? -6.745 -8.308 15.194 1.00 97.94 68 ASP A N 1
ATOM 512 C CA . ASP A 1 68 ? -7.839 -9.240 14.936 1.00 97.94 68 ASP A CA 1
ATOM 513 C C . ASP A 1 68 ? -8.390 -9.046 13.509 1.00 97.94 68 ASP A C 1
ATOM 515 O O . ASP A 1 68 ? -8.974 -8.000 13.204 1.00 97.94 68 ASP A O 1
ATOM 519 N N . PRO A 1 69 ? -8.292 -10.056 12.621 1.00 97.19 69 PRO A N 1
ATOM 520 C CA . PRO A 1 69 ? -8.798 -9.939 11.254 1.00 97.19 69 PRO A CA 1
ATOM 521 C C . PRO A 1 69 ? -10.316 -9.716 11.182 1.00 97.19 69 PRO A C 1
ATOM 523 O O . PRO A 1 69 ? -10.807 -9.259 10.151 1.00 97.19 69 PRO A O 1
ATOM 526 N N . ARG A 1 70 ? -11.081 -10.027 12.239 1.00 97.88 70 ARG A N 1
ATOM 527 C CA . ARG A 1 70 ? -12.531 -9.782 12.287 1.00 97.88 70 ARG A CA 1
ATOM 528 C C . ARG A 1 70 ? -12.834 -8.291 12.396 1.00 97.88 70 ARG A C 1
ATOM 530 O O . ARG A 1 70 ? -13.666 -7.795 11.638 1.00 97.88 70 ARG A O 1
ATOM 537 N N . PHE A 1 71 ? -12.130 -7.581 13.280 1.00 98.19 71 PHE A N 1
ATOM 538 C CA . PHE A 1 71 ? -12.208 -6.120 13.350 1.00 98.19 71 PHE A CA 1
ATOM 539 C C . PHE A 1 71 ? -11.611 -5.497 12.092 1.00 98.19 71 PHE A C 1
ATOM 541 O O . PHE A 1 71 ? -12.238 -4.640 11.477 1.00 98.19 71 PHE A O 1
ATOM 548 N N . GLY A 1 72 ? -10.486 -6.030 11.612 1.00 98.06 72 GLY A N 1
ATOM 549 C CA . GLY A 1 72 ? -9.860 -5.591 10.369 1.00 98.06 72 GLY A CA 1
ATOM 550 C C . GLY A 1 72 ? -10.798 -5.626 9.171 1.00 98.06 72 GLY A C 1
ATOM 551 O O . GLY A 1 72 ? -10.855 -4.669 8.400 1.00 98.06 72 GLY A O 1
ATOM 552 N N . LYS A 1 73 ? -11.589 -6.697 9.043 1.00 98.00 73 LYS A N 1
ATOM 553 C CA . LYS A 1 73 ? -12.619 -6.808 8.009 1.00 98.00 73 LYS A CA 1
ATOM 554 C C . LYS A 1 73 ? -13.696 -5.737 8.159 1.00 98.00 73 LYS A C 1
ATOM 556 O O . LYS A 1 73 ? -14.079 -5.136 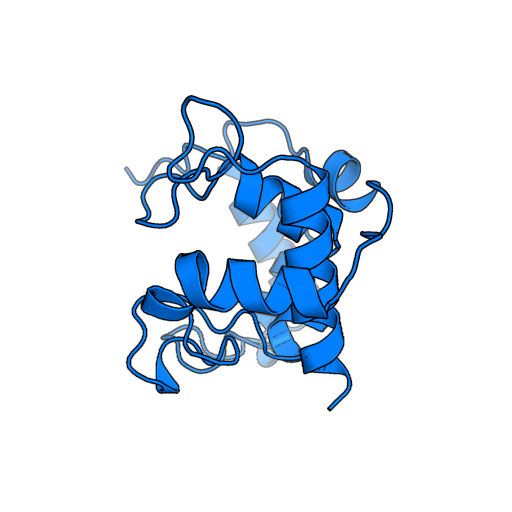7.163 1.00 98.00 73 LYS A O 1
ATOM 561 N N . GLN A 1 74 ? -14.176 -5.488 9.377 1.00 98.06 74 GLN A N 1
ATOM 562 C CA . GLN A 1 74 ? -15.188 -4.460 9.628 1.00 98.06 74 GLN A CA 1
ATOM 563 C C . GLN A 1 74 ? -14.682 -3.068 9.226 1.00 98.06 74 GLN A C 1
ATOM 565 O O . GLN A 1 74 ? -15.372 -2.350 8.503 1.00 98.06 74 GLN A O 1
ATOM 570 N N . TRP A 1 75 ? -13.465 -2.704 9.632 1.00 97.44 75 TRP A N 1
ATOM 571 C CA . TRP A 1 75 ? -12.848 -1.436 9.242 1.00 97.44 75 TRP A CA 1
ATOM 572 C C . TRP A 1 75 ? -12.647 -1.340 7.732 1.00 97.44 75 TRP A C 1
ATOM 574 O O . TRP A 1 75 ? -12.993 -0.332 7.116 1.00 97.44 75 TRP A O 1
ATOM 584 N N . TYR A 1 76 ? -12.146 -2.413 7.122 1.00 97.75 76 TYR A N 1
ATOM 585 C CA . TYR A 1 76 ? -11.928 -2.480 5.686 1.00 97.75 76 TYR A CA 1
ATOM 586 C C . TYR A 1 76 ? -13.225 -2.301 4.892 1.00 97.75 76 TYR A C 1
ATOM 588 O O . TYR A 1 76 ? -13.265 -1.507 3.950 1.00 97.75 76 TYR A O 1
ATOM 596 N N . ASP A 1 77 ? -14.284 -3.013 5.273 1.00 96.56 77 ASP A N 1
ATOM 597 C CA . ASP A 1 77 ? -15.581 -2.945 4.606 1.00 96.56 77 ASP A CA 1
ATOM 598 C C . ASP A 1 77 ? -16.152 -1.524 4.674 1.00 96.56 77 ASP A C 1
ATOM 600 O O . ASP A 1 77 ? -16.620 -1.009 3.660 1.00 96.56 77 ASP A O 1
ATOM 604 N N . ASN A 1 78 ? -16.031 -0.862 5.827 1.00 94.69 78 ASN A N 1
ATOM 605 C CA . ASN A 1 78 ? -16.577 0.476 6.049 1.00 94.69 78 ASN A CA 1
ATOM 606 C C . ASN A 1 78 ? -15.764 1.599 5.383 1.00 94.69 78 ASN A C 1
ATOM 608 O O . ASN A 1 78 ? -16.335 2.619 5.002 1.00 94.69 78 ASN A O 1
ATOM 612 N N . ILE A 1 79 ? -14.441 1.444 5.270 1.00 95.25 79 ILE A N 1
ATOM 613 C CA . ILE A 1 79 ? -13.534 2.553 4.923 1.00 95.25 79 ILE A CA 1
ATOM 614 C C . ILE A 1 79 ? -12.856 2.333 3.568 1.00 95.25 79 ILE A C 1
ATOM 616 O O . ILE A 1 79 ? -12.726 3.257 2.766 1.00 95.25 79 ILE A O 1
ATOM 620 N N . CYS A 1 80 ? -12.398 1.113 3.297 1.00 96.44 80 CYS A N 1
ATOM 621 C CA . CYS A 1 80 ? -11.477 0.828 2.198 1.00 96.44 80 CYS A CA 1
ATOM 622 C C . CYS A 1 80 ? -12.179 0.224 0.975 1.00 96.44 80 CYS A C 1
ATOM 624 O O . CYS A 1 80 ? -11.779 0.487 -0.166 1.00 96.44 80 CYS A O 1
ATOM 626 N N . SER A 1 81 ? -13.209 -0.595 1.206 1.00 95.38 81 SER A N 1
ATOM 627 C CA . SER A 1 81 ? -13.829 -1.448 0.186 1.00 95.38 81 SER A CA 1
ATOM 628 C C . SER A 1 81 ? -14.487 -0.661 -0.953 1.00 95.38 81 SER A C 1
ATOM 630 O O . SER A 1 81 ? -14.441 -1.098 -2.102 1.00 95.38 81 SER A O 1
ATOM 632 N N . THR A 1 82 ? -15.001 0.541 -0.680 1.00 92.00 82 THR A N 1
ATOM 633 C CA . THR A 1 82 ? -15.611 1.428 -1.685 1.00 92.00 82 THR A CA 1
ATOM 634 C C . THR A 1 82 ? -14.654 1.758 -2.831 1.00 92.00 82 THR A C 1
ATOM 636 O O . THR A 1 82 ? -15.060 1.842 -3.988 1.00 92.00 82 THR A O 1
ATOM 639 N N . CYS A 1 83 ? -13.365 1.925 -2.528 1.00 94.25 83 CYS A N 1
ATOM 640 C CA . CYS A 1 83 ? -12.348 2.193 -3.541 1.00 94.25 83 CYS A CA 1
ATOM 641 C C . CYS A 1 83 ? -11.656 0.903 -3.981 1.00 94.25 83 CYS A C 1
ATOM 643 O O . CYS A 1 83 ? -11.431 0.696 -5.171 1.00 94.25 83 CYS A O 1
ATOM 645 N N . HIS A 1 84 ? -11.299 0.039 -3.035 1.00 95.25 84 HIS A N 1
ATOM 646 C CA . HIS A 1 84 ? -10.431 -1.107 -3.289 1.00 95.25 84 HIS A CA 1
ATOM 647 C C . HIS A 1 84 ? -11.173 -2.411 -3.618 1.00 95.25 84 HIS A C 1
ATOM 649 O O . HIS A 1 84 ? -10.518 -3.398 -3.942 1.00 95.25 84 HIS A O 1
ATOM 655 N N . GLY A 1 85 ? -12.506 -2.427 -3.592 1.00 93.88 85 GLY A N 1
ATOM 656 C CA . GLY A 1 85 ? -13.337 -3.620 -3.768 1.00 93.88 85 GLY A CA 1
ATOM 657 C C . GLY A 1 85 ? -13.467 -4.445 -2.483 1.00 93.88 85 GLY A C 1
ATOM 658 O O . GLY A 1 85 ? -12.647 -4.338 -1.577 1.00 93.88 85 GLY A O 1
ATOM 659 N N . VAL A 1 86 ? -14.488 -5.305 -2.407 1.00 92.38 86 VAL A N 1
ATOM 660 C CA . VAL A 1 86 ? -14.844 -6.065 -1.187 1.00 92.38 86 VAL A CA 1
ATOM 661 C C . VAL A 1 86 ? -13.702 -6.953 -0.678 1.00 92.38 86 VAL A C 1
ATOM 663 O O . VAL A 1 86 ? -13.505 -7.071 0.529 1.00 92.38 86 VAL A O 1
ATOM 666 N N . LYS A 1 87 ? -12.920 -7.563 -1.577 1.00 91.94 87 LYS A N 1
ATOM 667 C CA . LYS A 1 87 ? -11.742 -8.366 -1.207 1.00 91.94 87 LYS A CA 1
ATOM 668 C C . LYS A 1 87 ? -10.433 -7.707 -1.636 1.00 91.94 87 LYS A C 1
ATOM 670 O O . LYS A 1 87 ? -9.439 -8.396 -1.855 1.00 91.94 87 LYS A O 1
ATOM 675 N N . GLY A 1 88 ? -10.410 -6.385 -1.817 1.00 93.75 88 GLY A N 1
ATOM 676 C CA . GLY A 1 88 ? -9.222 -5.711 -2.339 1.00 93.75 88 GLY A CA 1
ATOM 677 C C . GLY A 1 88 ? -8.920 -6.068 -3.791 1.00 93.75 88 GLY A C 1
ATOM 678 O O . GLY A 1 88 ? -7.752 -6.132 -4.173 1.00 93.75 88 GLY A O 1
ATOM 679 N N . ASP A 1 89 ? -9.959 -6.334 -4.581 1.00 90.62 89 ASP A N 1
ATOM 680 C CA . ASP A 1 89 ? -9.882 -6.721 -5.992 1.00 90.62 89 ASP A CA 1
ATOM 681 C C . ASP A 1 89 ? -9.554 -5.551 -6.934 1.00 90.62 89 ASP A C 1
ATOM 683 O O . ASP A 1 89 ? -9.164 -5.763 -8.079 1.00 90.62 89 ASP A O 1
ATOM 687 N N . GLY A 1 90 ? -9.663 -4.317 -6.445 1.00 90.56 90 GLY A N 1
ATOM 688 C CA . GLY A 1 90 ? -9.344 -3.099 -7.176 1.00 90.56 90 GLY A CA 1
ATOM 689 C C . GLY A 1 90 ? -10.231 -2.879 -8.399 1.00 90.56 90 GLY A C 1
ATOM 690 O O . GLY A 1 90 ? -11.441 -3.113 -8.367 1.00 90.56 90 GLY A O 1
ATOM 691 N N . TYR A 1 91 ? -9.611 -2.424 -9.486 1.00 85.50 91 TYR A N 1
ATOM 692 C CA . TYR A 1 91 ? -10.287 -2.001 -10.714 1.00 85.50 91 TYR A CA 1
ATOM 693 C C . TYR A 1 91 ? -11.172 -3.081 -11.354 1.00 85.50 91 TYR A C 1
ATOM 695 O O . TYR A 1 91 ? -12.219 -2.749 -11.905 1.00 85.50 91 TYR A O 1
ATOM 703 N N . LEU A 1 92 ? -10.819 -4.369 -11.236 1.00 78.31 92 LEU A N 1
ATOM 704 C CA . LEU A 1 92 ? -11.626 -5.468 -11.791 1.00 78.31 92 LEU A CA 1
ATOM 705 C C . LEU A 1 92 ? -13.011 -5.595 -11.152 1.00 78.31 92 LEU A C 1
ATOM 707 O O . LEU A 1 92 ? -13.934 -6.089 -11.792 1.00 78.31 92 LEU A O 1
ATOM 711 N N . ALA A 1 93 ? -13.168 -5.144 -9.907 1.00 79.81 93 ALA A N 1
ATOM 712 C CA . ALA A 1 93 ? -14.453 -5.127 -9.215 1.00 79.81 93 ALA A CA 1
ATOM 713 C C . ALA A 1 93 ? -15.226 -3.810 -9.423 1.00 79.81 93 ALA A C 1
ATOM 715 O O . ALA A 1 93 ? -16.188 -3.547 -8.707 1.00 79.81 93 ALA A O 1
ATOM 716 N N . GLY A 1 94 ? -14.794 -2.957 -10.361 1.00 80.00 94 GLY A N 1
ATOM 717 C CA . GLY A 1 94 ? -15.368 -1.625 -10.578 1.00 80.00 94 GLY A CA 1
ATOM 718 C C . GLY A 1 94 ? -14.915 -0.577 -9.554 1.00 80.00 94 GLY A C 1
ATOM 719 O O . GLY A 1 94 ? -15.447 0.531 -9.535 1.00 80.00 94 GLY A O 1
ATOM 720 N N . GLY A 1 95 ? -13.935 -0.910 -8.706 1.00 82.31 95 GLY A N 1
ATOM 721 C CA . GLY A 1 95 ? -13.342 0.022 -7.753 1.00 82.31 95 GLY A CA 1
ATOM 722 C C . GLY A 1 95 ? -12.484 1.094 -8.432 1.00 82.31 95 GLY A C 1
ATOM 723 O O . GLY A 1 95 ? -11.984 0.919 -9.541 1.00 82.31 95 GLY A O 1
ATOM 724 N N . THR A 1 96 ? -12.272 2.217 -7.746 1.00 88.06 96 THR A N 1
ATOM 725 C CA . THR A 1 96 ? -11.381 3.310 -8.198 1.00 88.06 96 THR A CA 1
ATOM 726 C C . THR A 1 96 ? -9.971 3.224 -7.602 1.00 88.06 96 THR A C 1
ATOM 728 O O . THR A 1 96 ? -9.076 3.995 -7.957 1.00 88.06 96 THR A O 1
ATOM 731 N N . GLY A 1 97 ? -9.767 2.275 -6.692 1.00 89.25 97 GLY A N 1
ATOM 732 C CA . GLY A 1 97 ? -8.519 1.963 -6.022 1.00 89.25 97 GLY A CA 1
ATOM 733 C C . GLY A 1 97 ? -7.865 0.703 -6.578 1.00 89.25 97 GLY A C 1
ATOM 734 O O . GLY A 1 97 ? -8.429 -0.077 -7.340 1.00 89.25 97 GLY A O 1
ATOM 735 N N . THR A 1 98 ? -6.620 0.496 -6.176 1.00 90.56 98 THR A N 1
ATOM 736 C CA . THR A 1 98 ? -5.797 -0.593 -6.697 1.00 90.56 98 THR A CA 1
ATOM 737 C C . THR A 1 98 ? -6.070 -1.918 -5.990 1.00 90.56 98 THR A C 1
ATOM 739 O O . THR A 1 98 ? -6.504 -1.913 -4.841 1.00 90.56 98 THR A O 1
ATOM 742 N N . ALA A 1 99 ? -5.735 -3.048 -6.614 1.00 92.31 99 ALA A N 1
ATOM 743 C CA . ALA A 1 99 ? -5.961 -4.376 -6.041 1.00 92.31 99 ALA A CA 1
ATOM 744 C C . ALA A 1 99 ? -5.010 -4.702 -4.860 1.00 92.31 99 ALA A C 1
ATOM 746 O O . ALA A 1 99 ? -3.957 -5.315 -5.041 1.00 92.31 99 ALA A O 1
ATOM 747 N N . ILE A 1 100 ? -5.352 -4.243 -3.650 1.00 94.31 100 ILE A N 1
ATOM 748 C CA . ILE A 1 100 ? -4.527 -4.372 -2.430 1.00 94.31 100 ILE A CA 1
ATOM 749 C C . ILE A 1 100 ? -4.751 -5.676 -1.655 1.00 94.31 100 ILE A C 1
ATOM 751 O O . ILE A 1 100 ? -3.979 -5.986 -0.757 1.00 94.31 100 ILE A O 1
ATOM 755 N N . GLY A 1 101 ? -5.780 -6.452 -1.998 1.00 94.44 101 GLY A N 1
ATOM 756 C CA . GLY A 1 101 ? -6.054 -7.756 -1.384 1.00 94.44 101 GLY A CA 1
ATOM 757 C C . GLY A 1 101 ? -5.405 -8.928 -2.121 1.00 94.44 101 GLY A C 1
ATOM 758 O O . GLY A 1 101 ? -5.581 -10.079 -1.736 1.00 94.44 101 GLY A O 1
ATOM 759 N N . LYS A 1 102 ? -4.669 -8.665 -3.209 1.00 91.50 102 LYS A N 1
ATOM 760 C CA . LYS A 1 102 ? -4.093 -9.705 -4.070 1.00 91.50 102 LYS A CA 1
ATOM 761 C C . LYS A 1 102 ? -2.675 -10.069 -3.659 1.00 91.50 102 LYS A C 1
ATOM 763 O O . LYS A 1 102 ? -1.863 -9.202 -3.332 1.00 91.50 102 LYS A O 1
ATOM 768 N N . ILE A 1 103 ? -2.339 -11.353 -3.803 1.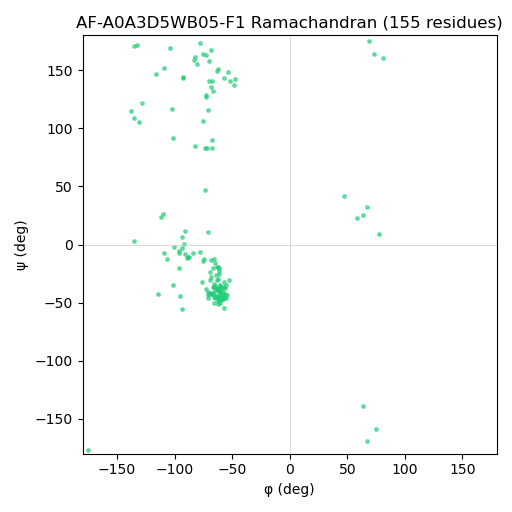00 89.94 103 ILE A N 1
ATOM 769 C CA . ILE A 1 103 ? -1.001 -11.886 -3.506 1.00 89.94 103 ILE A CA 1
ATOM 770 C C . ILE A 1 103 ? 0.108 -11.149 -4.266 1.00 89.94 103 ILE A C 1
ATOM 772 O O . ILE A 1 103 ? 1.181 -10.918 -3.717 1.00 89.94 103 ILE A O 1
ATOM 776 N N . GLY A 1 104 ? -0.161 -10.702 -5.497 1.00 88.00 104 GLY A N 1
ATOM 777 C CA . GLY A 1 104 ? 0.796 -9.946 -6.306 1.00 88.00 104 GLY A CA 1
ATOM 778 C C . GLY A 1 104 ? 1.226 -8.613 -5.684 1.00 88.00 104 GLY A C 1
ATOM 779 O O . GLY A 1 104 ? 2.326 -8.157 -5.981 1.00 88.00 104 GLY A O 1
ATOM 780 N N . PHE A 1 105 ? 0.401 -8.017 -4.817 1.00 91.56 105 PHE A N 1
ATOM 781 C CA . PHE A 1 105 ? 0.751 -6.852 -4.002 1.00 91.56 105 PHE A CA 1
ATOM 782 C C . PHE A 1 105 ? 1.267 -7.286 -2.629 1.00 91.56 105 PHE A C 1
ATOM 784 O O . PHE A 1 105 ? 2.391 -6.950 -2.263 1.00 91.56 105 PHE A O 1
ATOM 791 N N . LEU A 1 106 ? 0.479 -8.083 -1.902 1.00 94.25 106 LEU A N 1
ATOM 792 C CA . LEU A 1 106 ? 0.761 -8.431 -0.509 1.00 94.25 106 LEU A CA 1
ATOM 793 C C . LEU A 1 106 ? 2.100 -9.170 -0.353 1.00 94.25 106 LEU A C 1
ATOM 795 O O . LEU A 1 106 ? 2.847 -8.882 0.570 1.00 94.25 106 LEU A O 1
ATOM 799 N N . SER A 1 107 ? 2.498 -10.040 -1.283 1.00 91.69 107 SER A N 1
ATOM 800 C CA . SER A 1 107 ? 3.806 -10.723 -1.208 1.00 91.69 107 SER A CA 1
ATOM 801 C C . SER A 1 107 ? 5.026 -9.808 -1.408 1.00 91.69 107 SER A C 1
ATOM 803 O O . SER A 1 107 ? 6.154 -10.230 -1.150 1.00 91.69 107 SER A O 1
ATOM 805 N N . LYS A 1 108 ? 4.830 -8.571 -1.885 1.00 91.81 108 LYS A N 1
ATOM 806 C CA . LYS A 1 108 ? 5.914 -7.648 -2.263 1.00 91.81 108 LYS A CA 1
ATOM 807 C C . LYS A 1 108 ? 6.119 -6.496 -1.284 1.00 91.81 108 LYS A C 1
ATOM 809 O O . LYS A 1 108 ? 7.136 -5.817 -1.397 1.00 91.81 108 LYS A O 1
ATOM 814 N N . VAL A 1 109 ? 5.185 -6.272 -0.361 1.00 93.50 109 VAL A N 1
ATOM 815 C CA . VAL A 1 109 ? 5.214 -5.153 0.594 1.00 93.50 109 VAL A CA 1
ATOM 816 C C . VAL A 1 109 ? 5.323 -5.645 2.033 1.00 93.50 109 VAL A C 1
ATOM 818 O O . VAL A 1 109 ? 4.779 -6.697 2.377 1.00 93.50 109 VAL A O 1
ATOM 821 N N . SER A 1 110 ? 6.006 -4.871 2.873 1.00 96.31 110 SER A N 1
ATOM 822 C CA . SER A 1 110 ? 6.041 -5.053 4.327 1.00 96.31 110 SER A CA 1
ATOM 823 C C . SER A 1 110 ? 4.736 -4.576 4.979 1.00 96.31 110 SER A C 1
ATOM 825 O O . SER A 1 110 ? 3.952 -3.841 4.371 1.00 96.31 110 SER A O 1
ATOM 827 N N . ASP A 1 111 ? 4.493 -4.981 6.225 1.00 97.69 111 ASP A N 1
ATOM 828 C CA . ASP A 1 111 ? 3.388 -4.423 7.017 1.00 97.69 111 ASP A CA 1
ATOM 829 C C . ASP A 1 111 ? 3.618 -2.950 7.333 1.00 97.69 111 ASP A C 1
ATOM 831 O O . ASP A 1 111 ? 2.681 -2.161 7.253 1.00 97.69 111 ASP A O 1
ATOM 835 N N . GLY A 1 112 ? 4.871 -2.557 7.580 1.00 97.12 112 GLY A N 1
ATOM 836 C CA . GLY A 1 112 ? 5.248 -1.156 7.732 1.00 97.12 112 GLY A CA 1
ATOM 837 C C . GLY A 1 112 ? 4.875 -0.305 6.525 1.00 97.12 112 GLY A C 1
ATOM 838 O O . GLY A 1 112 ? 4.297 0.767 6.689 1.00 97.12 112 GLY A O 1
ATOM 839 N N . PHE A 1 113 ? 5.095 -0.804 5.307 1.00 95.88 113 PHE A N 1
ATOM 840 C CA . PHE A 1 113 ? 4.685 -0.104 4.093 1.00 95.88 113 PHE A CA 1
ATOM 841 C C . PHE A 1 113 ? 3.169 0.121 4.035 1.00 95.88 113 PHE A C 1
ATOM 843 O O . PHE A 1 113 ? 2.718 1.233 3.739 1.00 95.88 113 PHE A O 1
ATOM 850 N N . ILE A 1 114 ? 2.373 -0.916 4.323 1.00 96.81 114 ILE A N 1
ATOM 851 C CA . ILE A 1 114 ? 0.907 -0.803 4.330 1.00 96.81 114 ILE A CA 1
ATOM 852 C C . ILE A 1 114 ? 0.469 0.168 5.433 1.00 96.81 114 ILE A C 1
ATOM 854 O O . ILE A 1 114 ? -0.327 1.067 5.164 1.00 96.81 114 ILE A O 1
ATOM 858 N N . ARG A 1 115 ? 1.036 0.044 6.638 1.00 97.44 115 ARG A N 1
ATOM 859 C CA . ARG A 1 115 ? 0.757 0.910 7.787 1.00 97.44 115 ARG A CA 1
ATOM 860 C C . ARG A 1 115 ? 1.026 2.369 7.461 1.00 97.44 115 ARG A C 1
ATOM 862 O O . ARG A 1 115 ? 0.121 3.189 7.571 1.00 97.44 115 ARG A O 1
ATOM 869 N N . THR A 1 116 ? 2.229 2.693 6.994 1.00 95.25 116 THR A N 1
ATOM 870 C CA . THR A 1 116 ? 2.593 4.065 6.627 1.00 95.25 116 THR A CA 1
ATOM 871 C C . THR A 1 116 ? 1.704 4.595 5.502 1.00 95.25 116 THR A C 1
ATOM 873 O O . THR A 1 116 ? 1.228 5.721 5.593 1.00 95.25 116 THR A O 1
ATOM 876 N N . THR A 1 117 ? 1.368 3.771 4.502 1.00 94.62 117 THR A N 1
ATOM 877 C CA . THR A 1 117 ? 0.447 4.173 3.423 1.00 94.62 117 THR A CA 1
ATOM 878 C C . THR A 1 117 ? -0.968 4.470 3.934 1.00 94.62 117 THR A C 1
ATOM 880 O O . THR A 1 117 ? -1.603 5.396 3.442 1.00 94.62 117 THR A O 1
ATOM 883 N N . ILE A 1 118 ? -1.486 3.716 4.910 1.00 95.88 118 ILE A N 1
ATOM 884 C CA . ILE A 1 118 ? -2.798 3.998 5.519 1.00 95.88 118 ILE A CA 1
ATOM 885 C C . ILE A 1 118 ? -2.731 5.273 6.369 1.00 95.88 118 ILE A C 1
ATOM 887 O O . ILE A 1 118 ? -3.641 6.101 6.308 1.00 95.88 118 ILE A O 1
ATOM 891 N N . LYS A 1 119 ? -1.655 5.456 7.146 1.00 94.69 119 LYS A N 1
ATOM 892 C CA . LYS A 1 119 ? -1.491 6.620 8.028 1.00 94.69 119 LYS A CA 1
ATOM 893 C C . LYS A 1 119 ? -1.359 7.919 7.239 1.00 94.69 119 LYS A C 1
ATOM 895 O O . LYS A 1 119 ? -2.086 8.868 7.515 1.00 94.69 119 LYS A O 1
ATOM 900 N N . GLU A 1 120 ? -0.462 7.941 6.260 1.00 91.81 120 GLU A N 1
ATOM 901 C CA . GLU A 1 120 ? -0.049 9.155 5.544 1.00 91.81 120 GLU A CA 1
ATOM 902 C C . GLU A 1 120 ? -0.806 9.348 4.220 1.00 91.81 120 GLU A C 1
ATOM 904 O O . GLU A 1 120 ? -0.903 10.46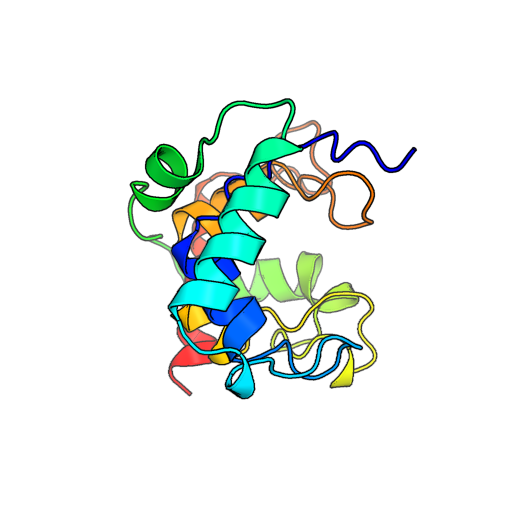1 3.705 1.00 91.81 120 GLU A O 1
ATOM 909 N N . GLY A 1 121 ? -1.392 8.282 3.673 1.00 90.81 121 GLY A N 1
ATOM 910 C CA . GLY A 1 121 ? -2.006 8.301 2.354 1.00 90.81 121 GLY A CA 1
ATOM 911 C C . GLY A 1 121 ? -0.973 8.293 1.227 1.00 90.81 121 GLY A C 1
ATOM 912 O O . GLY A 1 121 ? 0.170 7.859 1.366 1.00 90.81 121 GLY A O 1
ATOM 913 N N . ARG A 1 122 ? -1.406 8.742 0.051 1.00 87.69 122 ARG A N 1
ATOM 914 C CA . ARG A 1 122 ? -0.601 8.897 -1.158 1.00 87.69 122 ARG A CA 1
ATOM 915 C C . ARG A 1 122 ? -0.926 10.243 -1.784 1.00 87.69 122 ARG A C 1
ATOM 917 O O . ARG A 1 122 ? -2.000 10.421 -2.368 1.00 87.69 122 ARG A O 1
ATOM 924 N N . SER A 1 123 ? 0.020 11.165 -1.700 1.00 82.44 123 SER A N 1
ATOM 925 C CA . SER A 1 123 ? -0.097 12.501 -2.274 1.00 82.44 123 SER A CA 1
ATOM 926 C C . SER A 1 123 ? -0.449 12.481 -3.754 1.00 82.44 123 SER A C 1
ATOM 928 O O . SER A 1 123 ? -0.063 11.576 -4.497 1.00 82.44 123 SER A O 1
ATOM 930 N N . ASN A 1 124 ? -1.179 13.507 -4.192 1.00 82.25 124 ASN A N 1
ATOM 931 C CA . ASN A 1 124 ? -1.701 13.625 -5.557 1.00 82.25 124 ASN A CA 1
ATOM 932 C C . ASN A 1 124 ? -2.612 12.453 -5.975 1.00 82.25 124 ASN A C 1
ATOM 934 O O . ASN A 1 124 ? -2.795 12.188 -7.163 1.00 82.25 124 ASN A O 1
ATOM 938 N N . THR A 1 125 ? -3.206 11.748 -5.009 1.00 86.75 125 THR A N 1
ATOM 939 C CA . THR A 1 125 ? -4.227 10.724 -5.250 1.00 86.75 125 THR A CA 1
ATOM 940 C C . THR A 1 125 ? -5.419 10.925 -4.316 1.00 86.75 125 THR A C 1
ATOM 942 O O . THR A 1 125 ? -5.373 11.729 -3.390 1.00 86.75 125 THR A O 1
ATOM 945 N N . ARG A 1 126 ? -6.498 10.167 -4.540 1.00 88.31 126 ARG A N 1
ATOM 946 C CA . ARG A 1 126 ? -7.663 10.153 -3.638 1.00 88.31 126 ARG A CA 1
ATOM 947 C C . ARG A 1 126 ? -7.444 9.311 -2.372 1.00 88.31 126 ARG A C 1
ATOM 949 O O . ARG A 1 126 ? -8.310 9.307 -1.507 1.00 88.31 126 ARG A O 1
ATOM 956 N N . MET A 1 127 ? -6.324 8.591 -2.269 1.00 91.75 127 MET A N 1
ATOM 957 C CA . MET A 1 127 ? -5.961 7.830 -1.074 1.00 91.75 127 MET A CA 1
ATOM 958 C C . MET A 1 127 ? -5.322 8.788 -0.067 1.00 91.75 127 MET A C 1
ATOM 960 O O . MET A 1 127 ? -4.108 8.946 -0.061 1.00 91.75 127 MET A O 1
ATOM 964 N N . LEU A 1 128 ? -6.132 9.478 0.729 1.00 90.69 128 LEU A N 1
ATOM 965 C CA . LEU A 1 128 ? -5.642 10.385 1.773 1.00 90.69 128 LEU A CA 1
ATOM 966 C C . LEU A 1 128 ? -5.178 9.599 3.013 1.00 90.69 128 LEU A C 1
ATOM 968 O O . LEU A 1 128 ? -5.337 8.383 3.071 1.00 90.69 128 LEU A O 1
ATOM 972 N N . GLY A 1 129 ? -4.584 10.284 3.990 1.00 93.00 129 GLY A N 1
ATOM 973 C CA . GLY A 1 129 ? -4.251 9.682 5.281 1.00 93.00 129 GLY A CA 1
ATOM 974 C C . GLY A 1 129 ? -5.503 9.395 6.112 1.00 93.00 129 GLY A C 1
ATOM 975 O O . GLY A 1 129 ? -6.446 10.190 6.135 1.00 93.00 129 GLY A O 1
ATOM 976 N N . PHE A 1 130 ? -5.521 8.255 6.800 1.00 94.06 130 PHE A N 1
ATOM 977 C CA . PHE A 1 130 ? -6.661 7.810 7.611 1.00 94.06 130 PHE A CA 1
ATOM 978 C C . PHE A 1 130 ? -6.398 7.863 9.117 1.00 94.06 130 PHE A C 1
ATOM 980 O O . PHE A 1 130 ? -7.331 7.653 9.888 1.00 94.06 130 PHE A O 1
ATOM 987 N N . SER A 1 131 ? -5.165 8.151 9.543 1.00 91.31 131 SER A N 1
ATOM 988 C CA . SER A 1 131 ? -4.785 8.134 10.958 1.00 91.31 131 SER A CA 1
ATOM 989 C C . SER A 1 131 ? -4.926 9.493 11.640 1.00 91.31 131 SER A C 1
ATOM 991 O O . SER A 1 131 ? -4.606 10.529 11.055 1.00 91.31 131 SER A O 1
ATOM 993 N N . GLY A 1 132 ? -5.350 9.468 12.906 1.00 82.56 132 GLY A N 1
ATOM 994 C CA . GLY A 1 132 ? -5.437 10.648 13.766 1.00 82.56 132 GLY A CA 1
ATOM 995 C C . GLY A 1 132 ? -6.517 11.654 13.353 1.00 82.56 132 GLY A C 1
ATOM 996 O O . GLY A 1 132 ? -7.170 11.521 12.321 1.00 82.56 132 GLY A O 1
ATOM 997 N N . ALA A 1 133 ? -6.704 12.693 14.170 1.00 73.56 133 ALA A N 1
ATOM 998 C CA . ALA A 1 133 ? -7.845 13.608 14.052 1.00 73.56 133 ALA A CA 1
ATOM 999 C C . ALA A 1 133 ? -7.893 14.402 12.731 1.00 73.56 133 ALA A C 1
ATOM 1001 O O . ALA A 1 133 ? -8.942 14.920 12.362 1.00 73.56 133 ALA A O 1
ATOM 1002 N N . ALA A 1 134 ? -6.760 14.505 12.030 1.00 71.81 134 ALA A N 1
ATOM 1003 C CA . ALA A 1 134 ? -6.661 15.136 10.716 1.00 71.81 134 ALA A CA 1
ATOM 1004 C C . ALA A 1 134 ? -6.899 14.157 9.547 1.00 71.81 134 ALA A C 1
ATOM 1006 O O . ALA A 1 134 ? -7.018 14.593 8.402 1.00 71.81 134 ALA A O 1
ATOM 1007 N N . GLY A 1 135 ? -6.936 12.848 9.813 1.00 76.25 135 GLY A N 1
ATOM 1008 C CA . GLY A 1 135 ? -7.188 11.810 8.821 1.00 76.25 135 GLY A CA 1
ATOM 1009 C C . GLY A 1 135 ? -8.679 11.606 8.548 1.00 76.25 135 GLY A C 1
ATOM 1010 O O . GLY A 1 135 ? -9.533 11.960 9.357 1.00 76.25 135 GLY A O 1
ATOM 1011 N N . LEU A 1 136 ? -9.005 10.976 7.416 1.00 81.19 136 LEU A N 1
ATOM 1012 C CA . LEU A 1 136 ? -10.396 10.791 6.972 1.00 81.19 136 LEU A CA 1
ATOM 1013 C C . LEU A 1 136 ? -11.275 9.961 7.920 1.00 81.19 136 LEU A C 1
ATOM 1015 O O . LEU A 1 136 ? -12.497 10.068 7.853 1.00 81.19 136 LEU A O 1
ATOM 1019 N N . ALA A 1 137 ? -10.670 9.114 8.756 1.00 87.50 137 ALA A N 1
ATOM 1020 C CA . ALA A 1 137 ? -11.387 8.177 9.619 1.00 87.50 137 ALA A CA 1
ATOM 1021 C C . ALA A 1 137 ? -10.863 8.129 11.064 1.00 87.50 137 ALA A C 1
ATOM 1023 O O . ALA A 1 137 ? -11.369 7.335 11.849 1.00 87.50 137 ALA A O 1
ATOM 1024 N N . ASN A 1 138 ? -9.874 8.961 11.423 1.00 91.94 138 ASN A N 1
ATOM 1025 C CA . ASN A 1 138 ? -9.254 8.987 12.754 1.00 91.94 138 ASN A CA 1
ATOM 1026 C C . ASN A 1 138 ? -8.866 7.595 13.296 1.00 91.94 138 ASN A C 1
ATOM 1028 O O . ASN A 1 138 ? -9.059 7.304 14.474 1.00 91.94 138 ASN A O 1
ATOM 1032 N N . LEU A 1 139 ? -8.312 6.739 12.431 1.00 95.31 139 LEU A N 1
ATOM 1033 C CA . LEU A 1 139 ? -7.885 5.398 12.817 1.00 95.31 139 LEU A CA 1
ATOM 1034 C C . LEU A 1 139 ? -6.704 5.460 13.792 1.00 95.31 139 LEU A C 1
ATOM 1036 O O . LEU A 1 139 ? -5.700 6.150 13.554 1.00 95.31 139 LEU A O 1
ATOM 1040 N N . SER A 1 140 ? -6.824 4.692 14.867 1.00 96.38 140 SER A N 1
ATOM 1041 C CA . SER A 1 140 ? -5.750 4.353 15.793 1.00 96.38 140 SER A CA 1
ATOM 1042 C C . SER A 1 140 ? -4.772 3.352 15.173 1.00 96.38 140 SER A C 1
ATOM 1044 O O . SER A 1 140 ? -5.084 2.657 14.205 1.00 96.38 140 SER A O 1
ATOM 1046 N N . ASP A 1 141 ? -3.581 3.235 15.762 1.00 96.44 141 ASP A N 1
ATOM 1047 C CA . ASP A 1 141 ? -2.574 2.276 15.295 1.00 96.44 141 ASP A CA 1
ATOM 1048 C C . ASP A 1 141 ? -3.069 0.821 15.368 1.00 96.44 141 ASP A C 1
ATOM 1050 O O . ASP A 1 141 ? -2.767 0.034 14.474 1.00 96.44 141 ASP A O 1
ATOM 1054 N N . GLN A 1 142 ? -3.884 0.478 16.374 1.00 98.00 142 GLN A N 1
ATOM 1055 C CA . GLN A 1 142 ? -4.447 -0.868 16.509 1.00 98.00 142 GLN A CA 1
ATOM 1056 C C . GLN A 1 142 ? -5.461 -1.181 15.403 1.00 98.00 142 GLN A C 1
ATOM 1058 O O . GLN A 1 142 ? -5.421 -2.265 14.831 1.00 98.00 142 GLN A O 1
ATOM 1063 N N . GLU A 1 143 ? -6.340 -0.237 15.059 1.00 98.12 143 GLU A N 1
ATOM 1064 C CA . GLU A 1 143 ? -7.330 -0.443 13.991 1.00 98.12 143 GLU A CA 1
ATOM 1065 C C . GLU A 1 143 ? -6.650 -0.584 12.622 1.00 98.12 143 GLU A C 1
ATOM 1067 O O . GLU A 1 143 ? -7.086 -1.369 11.779 1.00 98.12 143 GLU A O 1
ATOM 1072 N N . ILE A 1 144 ? -5.542 0.133 12.405 1.00 98.25 144 ILE A N 1
ATOM 1073 C CA . ILE A 1 144 ? -4.716 -0.024 11.202 1.00 98.25 144 ILE A CA 1
ATOM 1074 C C . ILE A 1 144 ? -4.070 -1.412 11.169 1.00 98.25 144 ILE A C 1
ATOM 1076 O O . ILE A 1 144 ? -4.116 -2.077 10.133 1.00 98.25 144 ILE A O 1
ATOM 1080 N N . ASP A 1 145 ? -3.506 -1.876 12.283 1.00 98.62 145 ASP A N 1
ATOM 1081 C CA . ASP A 1 145 ? -2.932 -3.219 12.370 1.00 98.62 145 ASP A CA 1
ATOM 1082 C C . ASP A 1 145 ? -3.991 -4.316 12.164 1.00 98.62 145 ASP A C 1
ATOM 1084 O O . ASP A 1 145 ? -3.726 -5.286 11.452 1.00 98.62 145 ASP A O 1
ATOM 1088 N N . ASP A 1 146 ? -5.211 -4.141 12.679 1.00 98.69 146 ASP A N 1
ATOM 1089 C CA . ASP A 1 146 ? -6.333 -5.046 12.417 1.00 98.69 146 ASP A CA 1
ATOM 1090 C C . ASP A 1 146 ? -6.628 -5.136 10.906 1.00 98.69 146 ASP A C 1
ATOM 1092 O O . ASP A 1 146 ? -6.738 -6.240 10.358 1.00 98.69 146 ASP A O 1
ATOM 1096 N N . ILE A 1 147 ? -6.699 -3.994 10.201 1.00 98.44 147 ILE A N 1
ATOM 1097 C CA . ILE A 1 147 ? -6.885 -3.944 8.736 1.00 98.44 147 ILE A CA 1
ATOM 1098 C C . ILE A 1 147 ? -5.760 -4.696 8.021 1.00 98.44 147 ILE A C 1
ATOM 1100 O O . ILE A 1 147 ? -6.026 -5.471 7.097 1.00 98.44 147 ILE A O 1
ATOM 1104 N N . ILE A 1 148 ? -4.506 -4.489 8.430 1.00 98.31 148 ILE A N 1
ATOM 1105 C CA . ILE A 1 148 ? -3.354 -5.166 7.824 1.00 98.31 148 ILE A CA 1
ATOM 1106 C C . ILE A 1 148 ? -3.471 -6.677 8.023 1.00 98.31 148 ILE A C 1
ATOM 1108 O O . ILE A 1 148 ? -3.342 -7.426 7.054 1.00 98.31 148 ILE A O 1
ATOM 1112 N N . VAL A 1 149 ? -3.788 -7.143 9.234 1.00 98.25 149 VAL A N 1
ATOM 1113 C CA . VAL A 1 149 ? -3.973 -8.574 9.517 1.00 98.25 149 VAL A CA 1
ATOM 1114 C C . VAL A 1 149 ? -5.114 -9.167 8.684 1.00 98.25 149 VAL A C 1
ATOM 1116 O O . VAL A 1 149 ? -4.969 -10.268 8.140 1.00 98.25 149 VAL A O 1
ATOM 1119 N N . TYR A 1 150 ? -6.215 -8.432 8.494 1.00 98.06 150 TYR A N 1
ATOM 1120 C CA . TYR A 1 150 ? -7.277 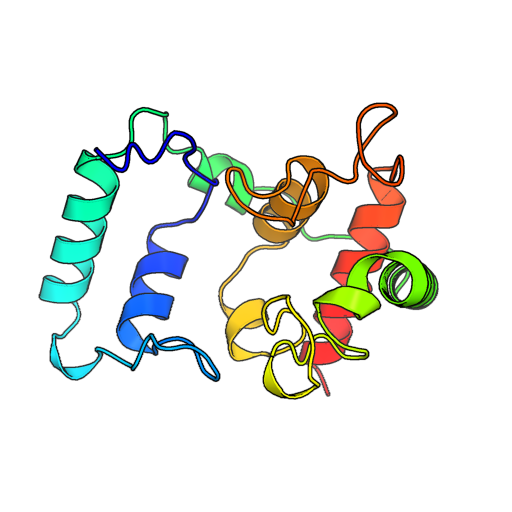-8.841 7.574 1.00 98.06 150 TYR A CA 1
ATOM 1121 C C . TYR A 1 150 ? -6.773 -8.964 6.130 1.00 98.06 150 TYR A C 1
ATOM 1123 O O . TYR A 1 150 ? -6.950 -10.021 5.520 1.00 98.06 150 TYR A O 1
ATOM 1131 N N . LEU A 1 151 ? -6.080 -7.956 5.591 1.00 97.44 151 LEU A N 1
ATOM 1132 C CA . LEU A 1 151 ? -5.502 -8.021 4.242 1.00 97.44 151 LEU A CA 1
ATOM 1133 C C . LEU A 1 151 ? -4.554 -9.217 4.092 1.00 97.44 151 LEU A C 1
ATOM 1135 O O . LEU A 1 151 ? -4.641 -9.962 3.117 1.00 97.44 151 LEU A O 1
ATOM 1139 N N . ARG A 1 152 ? -3.695 -9.467 5.086 1.00 96.75 152 ARG A N 1
ATOM 1140 C CA . ARG A 1 152 ? -2.793 -10.628 5.112 1.00 96.75 152 ARG A CA 1
ATOM 1141 C C . ARG A 1 152 ? -3.533 -11.962 5.134 1.00 96.75 152 ARG A C 1
ATOM 1143 O O . ARG A 1 152 ? -3.007 -12.940 4.605 1.00 96.75 152 ARG A O 1
ATOM 1150 N N . SER A 1 153 ? -4.738 -12.018 5.701 1.00 95.44 153 SER A N 1
ATOM 1151 C CA . SER A 1 153 ? -5.580 -13.218 5.661 1.00 95.44 153 SER A CA 1
ATOM 1152 C C . SER A 1 153 ? -6.120 -13.517 4.257 1.00 95.44 153 SER A C 1
ATOM 1154 O O . SER A 1 153 ? -6.244 -14.685 3.897 1.00 95.44 153 SER A O 1
ATOM 1156 N N . LEU A 1 154 ? -6.351 -12.489 3.428 1.00 92.12 154 LEU A N 1
ATOM 1157 C CA . LEU A 1 154 ? -6.820 -12.654 2.046 1.00 92.12 154 LEU A CA 1
ATOM 1158 C C . LEU A 1 154 ? -5.765 -13.292 1.137 1.00 92.12 154 LEU A C 1
ATOM 1160 O O . LEU A 1 154 ? -6.117 -13.968 0.182 1.00 92.12 154 LEU A O 1
ATOM 1164 N N . ALA A 1 155 ? -4.477 -13.109 1.442 1.00 81.25 155 ALA A N 1
ATOM 1165 C CA . ALA A 1 155 ? -3.374 -13.699 0.681 1.00 81.25 155 ALA A CA 1
ATOM 1166 C C . ALA A 1 155 ? -3.173 -15.206 0.925 1.00 81.25 155 ALA A C 1
ATOM 1168 O O . ALA A 1 155 ? -2.383 -15.828 0.216 1.00 81.25 155 ALA A O 1
ATOM 1169 N N . LYS A 1 156 ? -3.815 -15.771 1.956 1.00 71.38 156 LYS A N 1
ATOM 1170 C CA . LYS A 1 156 ? -3.672 -17.181 2.353 1.00 71.38 156 LYS A CA 1
ATOM 1171 C C . LYS A 1 156 ? -4.771 -18.087 1.785 1.00 71.38 156 LYS A C 1
ATOM 1173 O O . LYS A 1 156 ? -4.671 -19.299 1.951 1.00 71.38 156 LYS A O 1
ATOM 1178 N N . ASN A 1 157 ? -5.781 -17.500 1.144 1.00 49.19 157 ASN A N 1
ATOM 1179 C CA . ASN A 1 157 ? -6.935 -18.175 0.547 1.00 49.19 157 ASN A CA 1
ATOM 1180 C C . ASN A 1 157 ? -6.927 -18.004 -0.973 1.00 49.19 157 ASN A C 1
ATOM 1182 O O . ASN A 1 157 ? -7.521 -18.870 -1.648 1.00 49.19 157 ASN A O 1
#